Protein AF-A0A9Q1ANE3-F1 (afdb_monomer_lite)

Foldseek 3Di:
DDDDDDPPPPPDPPDPDPDPDDDDDDDDDDDDDPDPDDPDDDPQPADPVRHHDPPVVDDPCVVVDDDDPLVVLVVVLVVCCVVDDLQCVLVSLVVNLVSCVVVPDLVSNLVSLVRSLVSHPDPVSVVVSVVVNVVSVVVVVVVVVVPPDD

Structure (mmCIF, N/CA/C/O backbone):
data_AF-A0A9Q1ANE3-F1
#
_entry.id   AF-A0A9Q1ANE3-F1
#
loop_
_atom_site.group_PDB
_atom_site.id
_atom_site.type_symbol
_atom_site.label_atom_id
_atom_site.label_alt_id
_atom_site.label_comp_id
_atom_site.label_asym_id
_atom_site.label_entity_id
_atom_site.label_seq_id
_atom_site.pdbx_PDB_ins_code
_atom_site.Cartn_x
_atom_site.Cartn_y
_atom_site.Cartn_z
_atom_site.occupancy
_atom_site.B_iso_or_equiv
_atom_site.auth_seq_id
_atom_site.auth_comp_id
_atom_site.auth_asym_id
_atom_site.auth_atom_id
_atom_site.pdbx_PDB_model_num
ATOM 1 N N . MET A 1 1 ? -1.185 42.366 1.442 1.00 41.12 1 MET A N 1
ATOM 2 C CA . MET A 1 1 ? -1.572 40.999 1.025 1.00 41.12 1 MET A CA 1
ATOM 3 C C . MET A 1 1 ? -2.811 40.630 1.819 1.00 41.12 1 MET A C 1
ATOM 5 O O . MET A 1 1 ? -2.736 40.520 3.034 1.00 41.12 1 MET A O 1
ATOM 9 N N . HIS A 1 2 ? -3.964 40.643 1.154 1.00 51.09 2 HIS A N 1
ATOM 10 C CA . HIS A 1 2 ? -5.277 40.564 1.791 1.00 51.09 2 HIS A CA 1
ATOM 11 C C . HIS A 1 2 ? -5.543 39.165 2.356 1.00 51.09 2 HIS A C 1
ATOM 13 O O . HIS A 1 2 ? -5.302 38.165 1.686 1.00 51.09 2 HIS A O 1
ATOM 19 N N . GLY A 1 3 ? -6.029 39.118 3.598 1.00 46.00 3 GLY A N 1
ATOM 20 C CA . GLY A 1 3 ? -6.459 37.894 4.261 1.00 46.00 3 GLY A CA 1
ATOM 21 C C . GLY A 1 3 ? -7.735 37.339 3.634 1.00 46.00 3 GLY A C 1
ATOM 22 O O . GLY A 1 3 ? -8.697 38.072 3.402 1.00 46.00 3 GLY A O 1
ATOM 23 N N . PHE A 1 4 ? -7.746 36.035 3.384 1.00 53.88 4 PHE A N 1
ATOM 24 C CA . PHE A 1 4 ? -8.929 35.315 2.933 1.00 53.88 4 PHE A CA 1
ATOM 25 C C . PHE A 1 4 ? -9.800 34.986 4.151 1.00 53.88 4 PHE A C 1
ATOM 27 O O . PHE A 1 4 ? -9.442 34.147 4.975 1.00 53.88 4 PHE A O 1
ATOM 34 N N . LYS A 1 5 ? -10.933 35.682 4.298 1.00 51.91 5 LYS A N 1
ATOM 35 C CA . LYS A 1 5 ? -11.967 35.343 5.283 1.00 51.91 5 LYS A CA 1
ATOM 36 C C . LYS A 1 5 ? -12.884 34.281 4.680 1.00 51.91 5 LYS A C 1
ATOM 38 O O . LYS A 1 5 ? -13.683 34.587 3.801 1.00 51.91 5 LYS A O 1
ATOM 43 N N . LEU A 1 6 ? -12.766 33.050 5.164 1.00 51.56 6 LEU A N 1
ATOM 44 C CA . LEU A 1 6 ? -13.704 31.965 4.888 1.00 51.56 6 LEU A CA 1
ATOM 45 C C . LEU A 1 6 ? -14.896 32.124 5.843 1.00 51.56 6 LEU A C 1
ATOM 47 O O . LEU A 1 6 ? -14.829 31.737 7.006 1.00 51.56 6 LEU A O 1
ATOM 51 N N . PHE A 1 7 ? -15.967 32.762 5.375 1.00 49.59 7 PHE A N 1
ATOM 52 C CA . PHE A 1 7 ? -17.277 32.661 6.015 1.00 49.59 7 PHE A CA 1
ATOM 53 C C . PHE A 1 7 ? -18.077 31.610 5.261 1.00 49.59 7 PHE A C 1
ATOM 55 O O . PHE A 1 7 ? -18.819 31.940 4.343 1.00 49.59 7 PHE A O 1
ATOM 62 N N . ASP A 1 8 ? -17.928 30.352 5.666 1.00 44.75 8 ASP A N 1
ATOM 63 C CA . ASP A 1 8 ? -18.870 29.311 5.279 1.00 44.75 8 ASP A CA 1
ATOM 64 C C . ASP A 1 8 ? -19.797 29.056 6.465 1.00 44.75 8 ASP A C 1
ATOM 66 O O . ASP A 1 8 ? -19.525 28.274 7.378 1.00 44.75 8 ASP A O 1
ATOM 70 N N . ARG A 1 9 ? -20.893 29.817 6.508 1.00 48.22 9 ARG A N 1
ATOM 71 C CA . ARG A 1 9 ? -22.004 29.549 7.420 1.00 48.22 9 ARG A CA 1
ATOM 72 C C . ARG A 1 9 ? -22.756 28.353 6.848 1.00 48.22 9 ARG A C 1
ATOM 74 O O . ARG A 1 9 ? -23.790 28.528 6.209 1.00 48.22 9 ARG A O 1
ATOM 81 N N . PHE A 1 10 ? -22.233 27.152 7.086 1.00 47.19 10 PHE A N 1
ATOM 82 C CA . PHE A 1 10 ? -22.957 25.909 6.849 1.00 47.19 10 PHE A CA 1
ATOM 83 C C . PHE A 1 10 ? -24.266 25.966 7.644 1.00 47.19 10 PHE A C 1
ATOM 85 O O . PHE A 1 10 ? -24.293 25.788 8.864 1.00 47.19 10 PHE A O 1
ATOM 92 N N . LYS A 1 11 ? -25.376 26.258 6.963 1.00 55.09 11 LYS A N 1
ATOM 93 C CA . LYS A 1 11 ? -26.700 25.969 7.502 1.00 55.09 11 LYS A CA 1
ATOM 94 C C . LYS A 1 11 ? -26.870 24.461 7.417 1.00 55.09 11 LYS A C 1
ATOM 96 O O . LYS A 1 11 ? -27.345 23.949 6.411 1.00 55.09 11 LYS A O 1
ATOM 101 N N . SER A 1 12 ? -26.440 23.766 8.466 1.00 51.00 12 SER A N 1
ATOM 102 C CA . SER A 1 12 ? -26.877 22.396 8.704 1.00 51.00 12 SER A CA 1
ATOM 103 C C . SER A 1 12 ? -28.403 22.399 8.646 1.00 51.00 12 SER A C 1
ATOM 105 O O . SER A 1 12 ? -29.055 23.141 9.387 1.00 51.00 12 SER A O 1
ATOM 107 N N . THR A 1 13 ? -28.973 21.657 7.700 1.00 56.00 13 THR A N 1
ATOM 108 C CA . THR A 1 13 ? -30.402 21.378 7.689 1.00 56.00 13 THR A CA 1
ATOM 109 C C . THR A 1 13 ? -30.667 20.582 8.956 1.00 56.00 13 THR A C 1
ATOM 111 O O . THR A 1 13 ? -30.334 19.404 9.039 1.00 56.00 13 THR A O 1
ATOM 114 N N . GLN A 1 14 ? -31.182 21.261 9.979 1.00 56.72 14 GLN A N 1
ATOM 115 C CA . GLN A 1 14 ? -31.588 20.636 11.226 1.00 56.72 14 GLN A CA 1
ATOM 116 C C . GLN A 1 14 ? -32.769 19.718 10.900 1.00 56.72 14 GLN A C 1
ATOM 118 O O . GLN A 1 14 ? -33.922 20.141 10.851 1.00 56.72 14 GLN A O 1
ATOM 123 N N . VAL A 1 15 ? -32.465 18.464 10.583 1.00 51.78 15 VAL A N 1
ATOM 124 C CA . VAL A 1 15 ? -33.462 17.408 10.486 1.00 51.78 15 VAL A CA 1
ATOM 125 C C . VAL A 1 15 ? -33.801 17.011 11.916 1.00 51.78 15 VAL A C 1
ATOM 127 O O . VAL A 1 15 ? -32.960 16.504 12.655 1.00 51.78 15 VAL A O 1
ATOM 130 N N . HIS A 1 16 ? -35.021 17.322 12.349 1.00 51.38 16 HIS A N 1
ATOM 131 C CA . HIS A 1 16 ? -35.532 16.791 13.605 1.00 51.38 16 HIS A CA 1
ATOM 132 C C . HIS A 1 16 ? -35.604 15.268 13.467 1.00 51.38 16 HIS A C 1
ATOM 134 O O . HIS A 1 16 ? -36.379 14.754 12.661 1.00 51.38 16 HIS A O 1
ATOM 140 N N . ALA A 1 17 ? -34.791 14.548 14.241 1.00 56.16 17 ALA A N 1
ATOM 141 C CA . ALA A 1 17 ? -34.996 13.124 14.437 1.00 56.16 17 ALA A CA 1
ATOM 142 C C . ALA A 1 17 ? -36.368 12.947 15.104 1.00 56.16 17 ALA A C 1
ATOM 144 O O . ALA A 1 17 ? -36.618 13.498 16.179 1.00 56.16 17 ALA A O 1
ATOM 145 N N . LEU A 1 18 ? -37.279 12.237 14.440 1.00 46.47 18 LEU A N 1
ATOM 146 C CA . LEU A 1 18 ? -38.550 11.842 15.034 1.00 46.47 18 LEU A CA 1
ATOM 147 C C . LEU A 1 18 ? -38.251 10.746 16.059 1.00 46.47 18 LEU A C 1
ATOM 149 O O . LEU A 1 18 ? -38.187 9.568 15.720 1.00 46.47 18 LEU A O 1
ATOM 153 N N . SER A 1 19 ? -38.021 11.141 17.308 1.00 49.09 19 SER A N 1
ATOM 154 C CA . SER A 1 19 ? -37.994 10.199 18.422 1.00 49.09 19 SER A CA 1
ATOM 155 C C . SER A 1 19 ? -39.383 9.561 18.557 1.00 49.09 19 SER A C 1
ATOM 157 O O . SER A 1 19 ? -40.372 10.302 18.582 1.00 49.09 19 SER A O 1
ATOM 159 N N . PRO A 1 20 ? -39.508 8.225 18.655 1.00 43.47 20 PRO A N 1
ATOM 160 C CA . PRO A 1 20 ? -40.777 7.600 18.994 1.00 43.47 20 PRO A CA 1
ATOM 161 C C . PRO A 1 20 ? -41.129 8.022 20.420 1.00 43.47 20 PRO A C 1
ATOM 163 O O . PRO A 1 20 ? -40.437 7.674 21.373 1.00 43.47 20 PRO A O 1
ATOM 166 N N . GLN A 1 21 ? -42.158 8.853 20.557 1.00 44.56 21 GLN A N 1
ATOM 167 C CA . GLN A 1 21 ? -42.684 9.235 21.854 1.00 44.56 21 GLN A CA 1
ATOM 168 C C . GLN A 1 21 ? -43.664 8.145 22.291 1.00 44.56 21 GLN A C 1
ATOM 170 O O . GLN A 1 21 ? -44.777 8.057 21.772 1.00 44.56 21 GLN A O 1
ATOM 175 N N . ASP A 1 22 ? -43.245 7.313 23.239 1.00 51.38 22 ASP A N 1
ATOM 176 C CA . ASP A 1 22 ? -44.166 6.495 24.017 1.00 51.38 22 ASP A CA 1
ATOM 177 C C . ASP A 1 22 ? -45.086 7.442 24.793 1.00 51.38 22 ASP A C 1
ATOM 179 O O . ASP A 1 22 ? -44.602 8.225 25.610 1.00 51.38 22 ASP A O 1
ATOM 183 N N . ASN A 1 23 ? -46.397 7.425 24.518 1.00 39.56 23 ASN A N 1
ATOM 184 C CA . ASN A 1 23 ? -47.415 7.460 25.571 1.00 39.56 23 ASN A CA 1
ATOM 185 C C . ASN A 1 23 ? -48.856 7.333 25.064 1.00 39.56 23 ASN A C 1
ATOM 187 O O . ASN A 1 23 ? -49.260 7.808 24.006 1.00 39.56 23 ASN A O 1
ATOM 191 N N . ASN A 1 24 ? -49.618 6.650 25.908 1.00 46.06 24 ASN A N 1
ATOM 192 C CA . ASN A 1 24 ? -50.995 6.225 25.762 1.00 46.06 24 ASN A CA 1
ATOM 193 C C . ASN A 1 24 ? -52.018 7.382 25.870 1.00 46.06 24 ASN A C 1
ATOM 195 O O . ASN A 1 24 ? -51.789 8.376 26.556 1.00 46.06 24 ASN A O 1
ATOM 199 N N . SER A 1 25 ? -53.210 7.116 25.320 1.00 43.56 25 SER A N 1
ATOM 200 C CA . SER A 1 25 ? -54.524 7.758 25.518 1.00 43.56 25 SER A CA 1
ATOM 201 C C . SER A 1 25 ? -54.893 9.030 24.724 1.00 43.56 25 SER A C 1
ATOM 203 O O . SER A 1 25 ? -54.265 10.074 24.827 1.00 43.56 25 SER A O 1
ATOM 205 N N . GLY A 1 26 ? -56.038 8.948 24.021 1.00 38.44 26 GLY A N 1
ATOM 206 C CA . GLY A 1 26 ? -56.990 10.067 23.948 1.00 38.44 26 GLY A CA 1
ATOM 207 C C . GLY A 1 26 ? -57.290 10.719 22.588 1.00 38.44 26 GLY A C 1
ATOM 208 O O . GLY A 1 26 ? -56.793 11.790 22.286 1.00 38.44 26 GLY A O 1
ATOM 209 N N . SER A 1 27 ? -58.285 10.167 21.881 1.00 42.97 27 SER A N 1
ATOM 210 C CA . SER A 1 27 ? -59.315 10.867 21.074 1.00 42.97 27 SER A CA 1
ATOM 211 C C . SER A 1 27 ? -58.976 11.710 19.817 1.00 42.97 27 SER A C 1
ATOM 213 O O . SER A 1 27 ? -58.508 12.836 19.881 1.00 42.97 27 SER A O 1
ATOM 215 N N . ARG A 1 28 ? -59.537 11.208 18.698 1.00 44.78 28 ARG A N 1
ATOM 216 C CA . ARG A 1 28 ? -60.241 11.907 17.593 1.00 44.78 28 ARG A CA 1
ATOM 217 C C . ARG A 1 28 ? -59.459 12.903 16.717 1.00 44.78 28 ARG A C 1
ATOM 219 O O . ARG A 1 28 ? -59.501 14.107 16.920 1.00 44.78 28 ARG A O 1
ATOM 226 N N . GLY A 1 29 ? -59.007 12.394 15.569 1.00 36.66 29 GLY A N 1
ATOM 227 C CA . GLY A 1 29 ? -58.837 13.151 14.326 1.00 36.66 29 GLY A CA 1
ATOM 228 C C . GLY A 1 29 ? -59.097 12.232 13.130 1.00 36.66 29 GLY A C 1
ATOM 229 O O . GLY A 1 29 ? -58.378 11.259 12.932 1.00 36.66 29 GLY A O 1
ATOM 230 N N . LYS A 1 30 ? -60.175 12.476 12.377 1.00 48.50 30 LYS A N 1
ATOM 231 C CA . LYS A 1 30 ? -60.508 11.734 11.150 1.00 48.50 30 LYS A CA 1
ATOM 232 C C . LYS A 1 30 ? -59.492 12.100 10.063 1.00 48.50 30 LYS A C 1
ATOM 234 O O . LYS A 1 30 ? -59.449 13.259 9.666 1.00 48.50 30 LYS A O 1
ATOM 239 N N . LEU A 1 31 ? -58.760 11.121 9.534 1.00 43.59 31 LEU A N 1
ATOM 240 C CA . LEU A 1 31 ? -58.108 11.246 8.232 1.00 43.59 31 LEU A CA 1
ATOM 241 C C . LEU A 1 31 ? -58.304 9.961 7.424 1.00 43.59 31 LEU A C 1
ATOM 243 O O . LEU A 1 31 ? -58.231 8.844 7.938 1.00 43.59 31 LEU A O 1
ATOM 247 N N . SER A 1 32 ? -58.671 10.170 6.170 1.00 44.62 32 SER A N 1
ATOM 248 C CA . SER A 1 32 ? -59.254 9.222 5.232 1.00 44.62 32 SER A CA 1
ATOM 249 C C . SER A 1 32 ? -58.388 7.980 5.010 1.00 44.62 32 SER A C 1
ATOM 251 O O . SER A 1 32 ? -57.239 8.062 4.588 1.00 44.62 32 SER A O 1
ATOM 253 N N . LYS A 1 33 ? -58.979 6.809 5.264 1.00 38.09 33 LYS A N 1
ATOM 254 C CA . LYS A 1 33 ? -58.397 5.488 5.013 1.00 38.09 33 LYS A CA 1
ATOM 255 C C . LYS A 1 33 ? -58.447 5.196 3.508 1.00 38.09 33 LYS A C 1
ATOM 257 O O . LYS A 1 33 ? -59.480 4.742 3.019 1.00 38.09 33 LYS A O 1
ATOM 262 N N . SER A 1 34 ? -57.358 5.412 2.770 1.00 42.94 34 SER A N 1
ATOM 263 C CA . SER A 1 34 ? -57.195 4.739 1.477 1.00 42.94 34 SER A CA 1
ATOM 264 C C . SER A 1 34 ? -56.888 3.265 1.755 1.00 42.94 34 SER A C 1
ATOM 266 O O . SER A 1 34 ? -55.855 2.893 2.311 1.00 42.94 34 SER A O 1
ATOM 268 N N . LYS A 1 35 ? -57.865 2.405 1.464 1.00 41.53 35 LYS A N 1
ATOM 269 C CA . LYS A 1 35 ? -57.688 0.955 1.486 1.00 41.53 35 LYS A CA 1
ATOM 270 C C . LYS A 1 35 ? -56.945 0.561 0.214 1.00 41.53 35 LYS A C 1
ATOM 272 O O . LYS A 1 35 ? -57.565 0.427 -0.833 1.00 41.53 35 LYS A O 1
ATOM 277 N N . PHE A 1 36 ? -55.641 0.350 0.316 1.00 38.16 36 PHE A N 1
ATOM 278 C CA . PHE A 1 36 ? -54.934 -0.483 -0.647 1.00 38.16 36 PHE A CA 1
ATOM 279 C C . PHE A 1 36 ? -55.013 -1.922 -0.148 1.00 38.16 36 PHE A C 1
ATOM 281 O O . PHE A 1 36 ? -54.306 -2.327 0.772 1.00 38.16 36 PHE A O 1
ATOM 288 N N . THR A 1 37 ? -55.952 -2.682 -0.704 1.00 45.28 37 THR A N 1
ATOM 289 C CA . THR A 1 37 ? -55.950 -4.138 -0.599 1.00 45.28 37 THR A CA 1
ATOM 290 C C . THR A 1 37 ? -54.886 -4.654 -1.556 1.00 45.28 37 THR A C 1
ATOM 292 O O . THR A 1 37 ? -55.136 -4.732 -2.756 1.00 45.28 37 THR A O 1
ATOM 295 N N . ASN A 1 38 ? -53.704 -4.989 -1.043 1.00 43.12 38 ASN A N 1
ATOM 296 C CA . ASN A 1 38 ? -52.805 -5.888 -1.752 1.00 43.12 38 ASN A CA 1
ATOM 297 C C . ASN A 1 38 ? -52.750 -7.202 -0.976 1.00 43.12 38 ASN A C 1
ATOM 299 O O . ASN A 1 38 ? -52.077 -7.319 0.046 1.00 43.12 38 ASN A O 1
ATOM 303 N N . SER A 1 39 ? -53.533 -8.169 -1.444 1.00 50.47 39 SER A N 1
ATOM 304 C CA . SER A 1 39 ? -53.437 -9.564 -1.040 1.00 50.47 39 SER A CA 1
ATOM 305 C C . SER A 1 39 ? -52.149 -10.121 -1.639 1.00 50.47 39 SER A C 1
ATOM 307 O O . SER A 1 39 ? -52.119 -10.524 -2.796 1.00 50.47 39 SER A O 1
ATOM 309 N N . GLY A 1 40 ? -51.067 -10.082 -0.868 1.00 39.22 40 GLY A N 1
ATOM 310 C CA . GLY A 1 40 ? -49.763 -10.591 -1.270 1.00 39.22 40 GLY A CA 1
ATOM 311 C C . GLY A 1 40 ? -48.975 -10.987 -0.035 1.00 39.22 40 GLY A C 1
ATOM 312 O O . GLY A 1 40 ? -48.532 -10.134 0.724 1.00 39.22 40 GLY A O 1
ATOM 313 N N . SER A 1 41 ? -48.874 -12.296 0.174 1.00 49.41 41 SE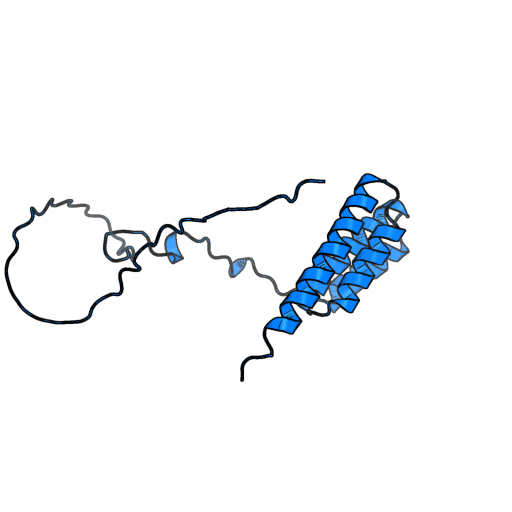R A N 1
ATOM 314 C CA . SER A 1 41 ? -48.084 -12.954 1.209 1.00 49.41 41 SER A CA 1
ATOM 315 C C . SER A 1 41 ? -46.665 -12.385 1.295 1.00 49.41 41 SER A C 1
ATOM 317 O O . SER A 1 41 ? -45.950 -12.342 0.298 1.00 49.41 41 SER A O 1
ATOM 319 N N . GLY A 1 42 ? -46.267 -11.991 2.502 1.00 43.97 42 GLY A N 1
ATOM 320 C CA . GLY A 1 42 ? -44.952 -11.447 2.816 1.00 43.97 42 GLY A CA 1
ATOM 321 C C . GLY A 1 42 ? -45.115 -10.263 3.752 1.00 43.97 42 GLY A C 1
ATOM 322 O O . GLY A 1 42 ? -45.257 -9.133 3.297 1.00 43.97 42 GLY A O 1
ATOM 323 N N . ALA A 1 43 ? -45.139 -10.520 5.061 1.00 51.81 43 ALA A N 1
ATOM 324 C CA . ALA A 1 43 ? -45.031 -9.467 6.062 1.00 51.81 43 ALA A CA 1
ATOM 325 C C . ALA A 1 43 ? -43.643 -8.825 5.919 1.00 51.81 43 ALA A C 1
ATOM 327 O O . ALA A 1 43 ? -42.687 -9.227 6.574 1.00 51.81 43 ALA A O 1
ATOM 328 N N . GLN A 1 44 ? -43.512 -7.888 4.982 1.00 57.12 44 GLN A N 1
ATOM 329 C CA . GLN A 1 44 ? -42.313 -7.088 4.831 1.00 57.12 44 GLN A CA 1
ATOM 330 C C . GLN A 1 44 ? -42.220 -6.244 6.095 1.00 57.12 44 GLN A C 1
ATOM 332 O O . GLN A 1 44 ? -43.136 -5.475 6.396 1.00 57.12 44 GLN A O 1
ATOM 337 N N . ALA A 1 45 ? -41.156 -6.447 6.870 1.00 65.25 45 ALA A N 1
ATOM 338 C CA . ALA A 1 45 ? -40.811 -5.563 7.966 1.00 65.25 45 ALA A CA 1
ATOM 339 C C . ALA A 1 45 ? -40.598 -4.178 7.346 1.00 65.25 45 ALA A C 1
ATOM 341 O O . ALA A 1 45 ? -39.587 -3.921 6.692 1.00 65.25 45 ALA A O 1
ATOM 342 N N . LEU A 1 46 ? -41.614 -3.331 7.443 1.00 73.12 46 LEU A N 1
ATOM 343 C CA . LEU A 1 46 ? -41.567 -1.935 7.047 1.00 73.12 46 LEU A CA 1
ATOM 344 C C . LEU A 1 46 ? -41.522 -1.116 8.333 1.00 73.12 46 LEU A C 1
ATOM 346 O O . LEU A 1 46 ? -42.228 -1.420 9.298 1.00 73.12 46 LEU A O 1
ATOM 350 N N . LEU A 1 47 ? -40.706 -0.069 8.337 1.00 73.31 47 LEU A N 1
ATOM 351 C CA . LEU A 1 47 ? -40.698 0.921 9.404 1.00 73.31 47 LEU A CA 1
ATOM 352 C C . LEU A 1 47 ? -42.062 1.635 9.476 1.00 73.31 47 LEU A C 1
ATOM 354 O O . LEU A 1 47 ? -42.831 1.621 8.500 1.00 73.31 47 LEU A O 1
ATOM 358 N N . PRO A 1 48 ? -42.375 2.311 10.600 1.00 74.25 48 PRO A N 1
ATOM 359 C CA . PRO A 1 48 ? -43.484 3.257 10.638 1.00 74.25 48 PRO A CA 1
ATOM 360 C C . PRO A 1 48 ? -43.404 4.179 9.414 1.00 74.25 48 PRO A C 1
ATOM 362 O O . PRO A 1 48 ? -42.319 4.617 9.042 1.00 74.25 48 PRO A O 1
ATOM 365 N N . TYR A 1 49 ? -44.544 4.430 8.768 1.00 77.06 49 TYR A N 1
ATOM 366 C CA . TYR A 1 49 ? -44.665 5.160 7.492 1.00 77.06 49 TYR A CA 1
ATOM 367 C C . TYR A 1 49 ? -44.320 4.380 6.209 1.00 77.06 49 TYR A C 1
ATOM 369 O O . TYR A 1 49 ? -44.326 4.967 5.130 1.00 77.06 49 TYR A O 1
ATOM 377 N N . GLY A 1 50 ? -44.124 3.059 6.282 1.00 81.56 50 GLY A N 1
ATOM 378 C CA . GLY A 1 50 ? -44.045 2.200 5.092 1.00 81.56 50 GLY A CA 1
ATOM 379 C C . GLY A 1 50 ? -42.699 2.238 4.368 1.00 81.56 50 GLY A C 1
ATOM 380 O O . GLY A 1 50 ? -42.612 1.803 3.222 1.00 81.56 50 GLY A O 1
ATOM 381 N N . LEU A 1 51 ? -41.656 2.754 5.023 1.00 81.00 51 LEU A N 1
ATOM 382 C CA . LEU A 1 51 ? -40.295 2.702 4.501 1.00 81.00 51 LEU A CA 1
ATOM 383 C C . LEU A 1 51 ? -39.724 1.284 4.656 1.00 81.00 51 LEU A C 1
ATOM 385 O O . LEU A 1 51 ? -39.951 0.654 5.694 1.00 81.00 51 LEU A O 1
ATOM 389 N N . PRO A 1 52 ? -38.984 0.771 3.659 1.00 77.00 52 PRO A N 1
ATOM 390 C CA . PRO A 1 52 ? -38.286 -0.499 3.794 1.00 77.00 52 PRO A CA 1
ATOM 391 C C . PRO A 1 52 ? -37.272 -0.420 4.937 1.00 77.00 52 PRO A C 1
ATOM 393 O O . PRO A 1 52 ? -36.582 0.587 5.104 1.00 77.00 52 PRO A O 1
ATOM 396 N N . THR A 1 53 ? -37.206 -1.479 5.742 1.00 76.69 53 THR A N 1
ATOM 397 C CA . THR A 1 53 ? -36.188 -1.593 6.794 1.00 76.69 53 THR A CA 1
ATOM 398 C C . THR A 1 53 ? -34.803 -1.681 6.149 1.00 76.69 53 THR A C 1
ATOM 400 O O . THR A 1 53 ? -34.675 -2.176 5.029 1.00 76.69 53 THR A O 1
ATOM 403 N N . THR A 1 54 ? -33.765 -1.198 6.833 1.00 70.06 54 THR A N 1
ATOM 404 C CA . THR A 1 54 ? -32.371 -1.191 6.345 1.00 70.06 54 THR A CA 1
ATOM 405 C C . THR A 1 54 ? -31.902 -2.568 5.869 1.00 70.06 54 THR A C 1
ATOM 407 O O . THR A 1 54 ? -31.269 -2.656 4.826 1.00 70.06 54 THR A O 1
ATOM 410 N N . GLU A 1 55 ? -32.339 -3.633 6.543 1.00 67.50 55 GLU A N 1
ATOM 411 C CA . GLU A 1 55 ? -32.121 -5.049 6.187 1.00 67.50 55 GLU A CA 1
ATOM 412 C C . GLU A 1 55 ? -32.613 -5.437 4.775 1.00 67.50 55 GLU A C 1
ATOM 414 O O . GLU A 1 55 ? -32.180 -6.436 4.210 1.00 67.50 55 GLU A O 1
ATOM 419 N N . LEU A 1 56 ? -33.558 -4.680 4.205 1.00 71.69 56 LEU A N 1
ATOM 420 C CA . LEU A 1 56 ? -34.110 -4.910 2.866 1.00 71.69 56 LEU A CA 1
ATOM 421 C C . LEU A 1 56 ? -33.414 -4.056 1.790 1.00 71.69 56 LEU A C 1
ATOM 423 O O . LEU A 1 56 ? -33.538 -4.338 0.599 1.00 71.69 56 LEU A O 1
ATOM 427 N N . LEU A 1 57 ? -32.735 -2.982 2.203 1.00 77.75 57 LEU A N 1
ATOM 428 C CA . LEU A 1 57 ? -32.039 -2.046 1.318 1.00 77.75 57 LEU A CA 1
ATOM 429 C C . LEU A 1 57 ? -30.553 -2.375 1.185 1.00 77.75 57 LEU A C 1
ATOM 431 O O . LEU A 1 57 ? -29.979 -2.176 0.114 1.00 77.75 57 LEU A O 1
ATOM 435 N N . GLU A 1 58 ? -29.930 -2.841 2.265 1.00 74.62 58 GLU A N 1
ATOM 436 C CA . GLU A 1 58 ? -28.517 -3.177 2.283 1.00 74.62 58 GLU A CA 1
ATOM 437 C C . GLU A 1 58 ? -28.333 -4.651 1.898 1.00 74.62 58 GLU A C 1
ATOM 439 O O . GLU A 1 58 ? -28.905 -5.536 2.537 1.00 74.62 58 GLU A O 1
ATOM 444 N N . PRO A 1 59 ? -27.574 -4.956 0.832 1.00 77.12 59 PRO A N 1
ATOM 445 C CA . PRO A 1 59 ? -27.243 -6.337 0.522 1.00 77.12 59 PRO A CA 1
ATOM 446 C C . PRO A 1 59 ? -26.461 -6.946 1.697 1.00 77.12 59 PRO A C 1
ATOM 448 O O . PRO A 1 59 ? -25.604 -6.264 2.256 1.00 77.12 59 PRO A O 1
ATOM 451 N N . PRO A 1 60 ? -26.696 -8.220 2.063 1.00 77.38 60 PRO A N 1
ATOM 452 C CA . PRO A 1 60 ? -26.010 -8.850 3.187 1.00 77.38 60 PRO A CA 1
ATOM 453 C C . PRO A 1 60 ? -24.503 -8.927 2.909 1.00 77.38 60 PRO A C 1
ATOM 455 O O . PRO A 1 60 ?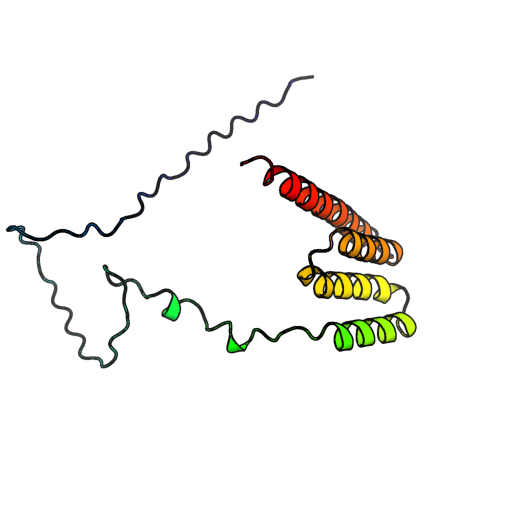 -24.035 -9.793 2.166 1.00 77.38 60 PRO A O 1
ATOM 458 N N . ILE A 1 61 ? -23.739 -7.999 3.489 1.00 75.38 61 ILE A N 1
ATOM 459 C CA . ILE A 1 61 ? -22.290 -7.877 3.282 1.00 75.38 61 ILE A CA 1
ATOM 460 C C . ILE A 1 61 ? -21.510 -8.976 4.006 1.00 75.38 61 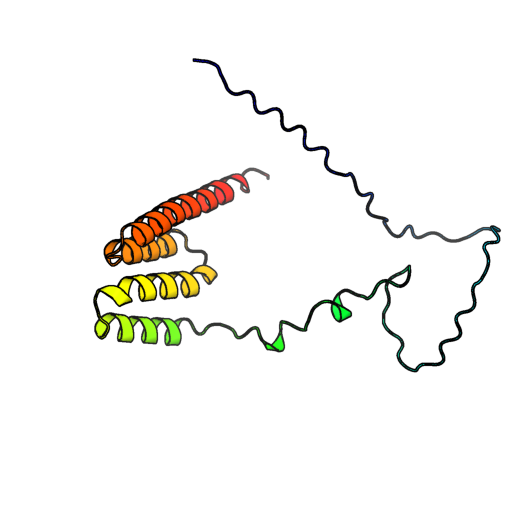ILE A C 1
ATOM 462 O O . ILE A 1 61 ? -20.471 -9.405 3.509 1.00 75.38 61 ILE A O 1
ATOM 466 N N . ASP A 1 62 ? -22.042 -9.507 5.109 1.00 72.31 62 ASP A N 1
ATOM 467 C CA . ASP A 1 62 ? -21.365 -10.479 5.980 1.00 72.31 62 ASP A CA 1
ATOM 468 C C . ASP A 1 62 ? -20.928 -11.753 5.251 1.00 72.31 62 ASP A C 1
ATOM 470 O O . ASP A 1 62 ? -19.858 -12.293 5.520 1.00 72.31 62 ASP A O 1
ATOM 474 N N . SER A 1 63 ? -21.709 -12.204 4.263 1.00 72.00 63 SER A N 1
ATOM 475 C CA . SER A 1 63 ? -21.369 -13.385 3.450 1.00 72.00 63 SER A CA 1
ATOM 476 C C . SER A 1 63 ? -20.118 -13.180 2.583 1.00 72.00 63 SER A C 1
ATOM 478 O O . SER A 1 63 ? -19.515 -14.147 2.114 1.00 72.00 63 SER A O 1
ATOM 480 N N . TYR A 1 64 ? -19.728 -11.924 2.362 1.00 73.25 64 TYR A N 1
ATOM 481 C CA . TYR A 1 64 ? -18.599 -11.518 1.529 1.00 73.25 64 TYR A CA 1
ATOM 482 C C . TYR A 1 64 ? -17.414 -10.992 2.347 1.00 73.25 64 TYR A C 1
ATOM 484 O O . TYR A 1 64 ? -16.318 -10.843 1.803 1.00 73.25 64 TYR A O 1
ATOM 492 N N . LEU A 1 65 ? -17.595 -10.748 3.648 1.00 77.88 65 LEU A N 1
ATOM 493 C CA . LEU A 1 65 ? -16.526 -10.332 4.549 1.00 77.88 65 LEU A CA 1
ATOM 494 C C . LEU A 1 65 ? -15.699 -11.553 4.965 1.00 77.88 65 LEU A C 1
ATOM 496 O O . LEU A 1 65 ? -15.999 -12.242 5.937 1.00 77.88 65 LEU A O 1
ATOM 500 N N . LYS A 1 66 ? -14.630 -11.832 4.217 1.00 79.94 66 LYS A N 1
ATOM 501 C CA . LYS A 1 66 ? -13.637 -12.838 4.608 1.00 79.94 66 LYS A CA 1
ATOM 502 C C . LYS A 1 66 ? -12.552 -12.189 5.472 1.00 79.94 66 LYS A C 1
ATOM 504 O O . LYS A 1 66 ? -11.954 -11.208 5.024 1.00 79.94 66 LYS A O 1
ATOM 509 N N . PRO A 1 67 ? -12.266 -12.724 6.675 1.00 84.00 67 PRO A N 1
ATOM 510 C CA . PRO A 1 67 ? -11.100 -12.317 7.448 1.00 84.00 67 PRO A CA 1
ATOM 511 C C . PRO A 1 67 ? -9.830 -12.466 6.612 1.00 84.00 67 PRO A C 1
ATOM 513 O O . PRO A 1 67 ? -9.670 -13.450 5.889 1.00 84.00 67 PRO A O 1
ATOM 516 N N . ILE A 1 68 ? -8.935 -11.488 6.711 1.00 88.19 68 ILE A N 1
ATOM 517 C CA . ILE A 1 68 ? -7.662 -11.533 6.000 1.00 88.19 68 ILE A CA 1
ATOM 518 C C . ILE A 1 68 ? -6.667 -12.409 6.768 1.00 88.19 68 ILE A C 1
ATOM 520 O O . ILE A 1 68 ? -6.427 -12.189 7.957 1.00 88.19 68 ILE A O 1
ATOM 524 N N . ASP A 1 69 ? -6.075 -13.398 6.097 1.00 93.50 69 ASP A N 1
ATOM 525 C CA . ASP A 1 69 ? -4.927 -14.119 6.645 1.00 93.50 69 ASP A CA 1
ATOM 526 C C . ASP A 1 69 ? -3.670 -13.274 6.420 1.00 93.50 69 ASP A C 1
ATOM 528 O O . ASP A 1 69 ? -3.105 -13.230 5.323 1.00 93.50 69 ASP A O 1
ATOM 532 N N . TYR A 1 70 ? -3.246 -12.561 7.462 1.00 94.12 70 TYR A N 1
ATOM 533 C CA . TYR A 1 70 ? -2.067 -11.704 7.398 1.00 94.12 70 TYR A CA 1
ATOM 534 C C . TYR A 1 70 ? -0.789 -12.484 7.085 1.00 94.12 70 TYR A C 1
ATOM 536 O O . TYR A 1 70 ? 0.063 -11.972 6.362 1.00 94.12 70 TYR A O 1
ATOM 544 N N . VAL A 1 71 ? -0.627 -13.696 7.622 1.00 95.75 71 VAL A N 1
ATOM 545 C CA . VAL A 1 71 ? 0.618 -14.461 7.480 1.00 95.75 71 VAL A CA 1
ATOM 546 C C . VAL A 1 71 ? 0.751 -14.956 6.050 1.00 95.75 71 VAL A C 1
ATOM 548 O O . VAL A 1 71 ? 1.778 -14.709 5.414 1.00 95.75 71 VAL A O 1
ATOM 551 N N . GLU A 1 72 ? -0.294 -15.595 5.526 1.00 96.38 72 GLU A N 1
ATOM 552 C CA . GLU A 1 72 ? -0.303 -16.099 4.153 1.00 96.38 72 GLU A CA 1
ATOM 553 C C . GLU A 1 72 ? -0.176 -14.953 3.144 1.00 96.38 72 GLU A C 1
ATOM 555 O O . GLU A 1 72 ? 0.673 -14.999 2.248 1.00 96.38 72 GLU A O 1
ATOM 560 N N . SER A 1 73 ? -0.944 -13.877 3.330 1.00 95.81 73 SER A N 1
ATOM 561 C CA . SER A 1 73 ? -0.950 -12.763 2.379 1.00 95.81 73 SER A CA 1
ATOM 562 C C . SER A 1 73 ? 0.378 -11.998 2.364 1.00 95.81 73 SER A C 1
ATOM 564 O O . SER A 1 73 ? 0.888 -11.649 1.299 1.00 95.81 73 SER A O 1
ATOM 566 N N . LEU A 1 74 ? 0.995 -11.759 3.530 1.00 95.75 74 LEU A N 1
ATOM 567 C CA . LEU A 1 74 ? 2.308 -11.106 3.593 1.00 95.75 74 LEU A CA 1
ATOM 568 C C . LEU A 1 74 ? 3.419 -12.004 3.035 1.00 95.75 74 LEU A C 1
ATOM 570 O O . LEU A 1 74 ? 4.343 -11.493 2.396 1.00 95.75 74 LEU A O 1
ATOM 574 N N . ALA A 1 75 ? 3.335 -13.323 3.234 1.00 97.44 75 ALA A N 1
ATOM 575 C CA . ALA A 1 75 ? 4.274 -14.271 2.643 1.00 97.44 75 ALA A CA 1
ATOM 576 C C . ALA A 1 75 ? 4.190 -14.271 1.106 1.00 97.44 75 ALA A C 1
ATOM 578 O O . ALA A 1 75 ? 5.232 -14.251 0.439 1.00 97.44 75 ALA A O 1
ATOM 579 N N . ASP A 1 76 ? 2.979 -14.229 0.539 1.00 97.12 76 ASP A N 1
ATOM 580 C CA . ASP A 1 76 ? 2.780 -14.112 -0.910 1.00 97.12 76 ASP A CA 1
ATOM 581 C C . ASP A 1 76 ? 3.371 -12.812 -1.466 1.00 97.12 76 ASP A C 1
ATOM 583 O O . ASP A 1 76 ? 4.180 -12.846 -2.401 1.00 97.12 76 ASP A O 1
ATOM 587 N N . ILE A 1 77 ? 3.054 -11.674 -0.840 1.00 96.62 77 ILE A N 1
ATOM 588 C CA . ILE A 1 77 ? 3.609 -10.373 -1.230 1.00 96.62 77 ILE A CA 1
ATOM 589 C C . ILE A 1 77 ? 5.135 -10.402 -1.184 1.00 96.62 77 ILE A C 1
ATOM 591 O O . ILE A 1 77 ? 5.778 -9.950 -2.130 1.00 96.62 77 ILE A O 1
ATOM 595 N N . HIS A 1 78 ? 5.735 -10.955 -0.128 1.00 95.50 78 HIS A N 1
ATOM 596 C CA . HIS A 1 78 ? 7.189 -11.020 0.001 1.00 95.50 78 HIS A CA 1
ATOM 597 C C . HIS A 1 78 ? 7.827 -11.876 -1.105 1.00 95.50 78 HIS A C 1
ATOM 599 O O . HIS A 1 78 ? 8.835 -11.486 -1.699 1.00 95.50 78 HIS A O 1
ATOM 605 N N . ARG A 1 79 ? 7.230 -13.023 -1.449 1.00 97.50 79 ARG A N 1
ATOM 606 C CA . ARG A 1 79 ? 7.679 -13.859 -2.576 1.00 97.50 79 ARG A CA 1
ATOM 607 C C . ARG A 1 79 ? 7.587 -13.110 -3.910 1.00 97.50 79 ARG A C 1
ATOM 609 O O . ARG A 1 79 ? 8.529 -13.161 -4.705 1.00 97.50 79 ARG A O 1
ATOM 616 N N . ARG A 1 80 ? 6.492 -12.384 -4.147 1.00 97.31 80 ARG A N 1
ATOM 617 C CA . ARG A 1 80 ? 6.295 -11.559 -5.354 1.00 97.31 80 ARG A CA 1
ATOM 618 C C . ARG A 1 80 ? 7.292 -10.402 -5.412 1.00 97.31 80 ARG A C 1
ATOM 620 O O . ARG A 1 80 ? 7.893 -10.172 -6.455 1.00 97.31 80 ARG A O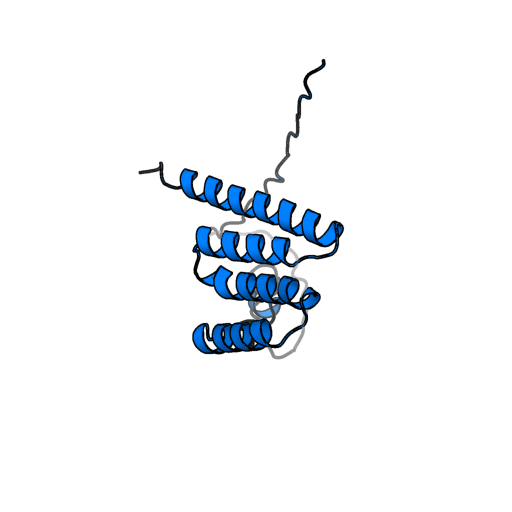 1
ATOM 627 N N . LEU A 1 81 ? 7.572 -9.741 -4.291 1.00 95.31 81 LEU A N 1
ATOM 628 C CA . LEU A 1 81 ? 8.561 -8.657 -4.198 1.00 95.31 81 LEU A CA 1
ATOM 629 C C . LEU A 1 81 ? 9.970 -9.104 -4.608 1.00 95.31 81 LEU A C 1
ATOM 631 O O . LEU A 1 81 ? 10.699 -8.334 -5.236 1.00 95.31 81 LEU A O 1
ATOM 635 N N . ASN A 1 82 ? 10.327 -10.351 -4.297 1.00 94.62 82 ASN A N 1
ATOM 636 C CA . ASN A 1 82 ? 11.622 -10.935 -4.648 1.00 94.62 82 ASN A CA 1
ATOM 637 C C . ASN A 1 82 ? 11.725 -11.391 -6.112 1.00 94.62 82 ASN A C 1
ATOM 639 O O . ASN A 1 82 ? 12.834 -11.565 -6.609 1.00 94.62 82 ASN A O 1
ATOM 643 N N . THR A 1 83 ? 10.600 -11.587 -6.802 1.00 95.81 83 THR A N 1
ATOM 644 C CA . THR A 1 83 ? 10.559 -12.153 -8.164 1.00 95.81 83 THR A CA 1
ATOM 645 C C . THR A 1 83 ? 10.094 -11.162 -9.234 1.00 95.81 83 THR A C 1
ATOM 647 O O . THR A 1 83 ? 10.366 -11.371 -10.414 1.00 95.81 83 THR A O 1
ATOM 650 N N . CYS A 1 84 ? 9.414 -10.081 -8.849 1.00 94.00 84 CYS A N 1
ATOM 651 C CA . CYS A 1 84 ? 8.834 -9.109 -9.774 1.00 94.00 84 CYS A CA 1
ATOM 652 C C . CYS A 1 84 ? 9.843 -8.090 -10.335 1.00 94.00 84 CYS A C 1
ATOM 654 O O . CYS A 1 84 ? 10.958 -7.906 -9.831 1.00 94.00 84 CYS A O 1
ATOM 656 N N . SER A 1 85 ? 9.408 -7.380 -11.381 1.00 93.19 85 SER A N 1
ATOM 657 C CA . SER A 1 85 ? 10.149 -6.263 -11.964 1.00 93.19 85 SER A CA 1
ATOM 658 C C . SER A 1 85 ? 10.176 -5.049 -11.023 1.00 93.19 85 SER A C 1
ATOM 660 O O . SER A 1 85 ? 9.325 -4.893 -10.150 1.00 93.19 85 SER A O 1
ATOM 662 N N . GLN A 1 86 ? 11.146 -4.144 -11.197 1.00 88.62 86 GLN A N 1
ATOM 663 C CA . GLN A 1 86 ? 11.269 -2.954 -10.338 1.00 88.62 86 GLN A CA 1
ATOM 664 C C . GLN A 1 86 ? 10.035 -2.041 -10.382 1.00 88.62 86 GLN A C 1
ATOM 666 O O . GLN A 1 86 ? 9.689 -1.438 -9.370 1.00 88.62 86 GLN A O 1
ATOM 671 N N . THR A 1 87 ? 9.350 -1.974 -11.525 1.00 87.06 87 THR A N 1
ATOM 672 C CA . THR A 1 87 ? 8.131 -1.176 -11.698 1.00 87.06 87 THR A CA 1
ATOM 673 C C . THR A 1 87 ? 6.993 -1.688 -10.808 1.00 87.06 87 THR A C 1
ATOM 675 O O . THR A 1 87 ? 6.298 -0.896 -10.162 1.00 87.06 87 THR A O 1
ATOM 678 N N . ASP A 1 88 ? 6.855 -3.013 -10.707 1.00 93.75 88 ASP A N 1
ATOM 679 C CA . ASP A 1 88 ? 5.753 -3.674 -9.996 1.00 93.75 88 ASP A CA 1
ATOM 680 C C . ASP A 1 88 ? 5.898 -3.587 -8.473 1.00 93.75 88 ASP A C 1
ATOM 682 O O . ASP A 1 88 ? 4.905 -3.618 -7.744 1.00 93.75 88 ASP A O 1
ATOM 686 N N . LYS A 1 89 ? 7.124 -3.403 -7.968 1.00 96.06 89 LYS A N 1
ATOM 687 C CA . LYS A 1 89 ? 7.392 -3.280 -6.525 1.00 96.06 89 LYS A CA 1
ATOM 688 C C . LYS A 1 89 ? 6.621 -2.139 -5.878 1.00 96.06 89 LYS A C 1
ATOM 690 O O . LYS A 1 89 ? 6.193 -2.264 -4.735 1.00 96.06 89 LYS A O 1
ATOM 695 N N . SER A 1 90 ? 6.417 -1.042 -6.608 1.00 96.31 90 SER A N 1
ATOM 696 C CA . SER A 1 90 ? 5.636 0.092 -6.109 1.00 96.31 90 SER A CA 1
ATOM 697 C C . SER A 1 90 ? 4.190 -0.302 -5.798 1.00 96.31 90 SER A C 1
ATOM 699 O O . SER A 1 90 ? 3.676 0.046 -4.736 1.00 96.31 90 SER A O 1
ATOM 701 N N . VAL A 1 91 ? 3.575 -1.097 -6.678 1.00 96.25 91 VAL A N 1
ATOM 702 C CA . VAL A 1 91 ? 2.209 -1.610 -6.535 1.00 96.25 91 VAL A CA 1
ATOM 703 C C . VAL A 1 91 ? 2.132 -2.624 -5.397 1.00 96.25 91 VAL A C 1
ATOM 705 O O . VAL A 1 91 ? 1.249 -2.515 -4.551 1.00 96.25 91 VAL A O 1
ATOM 708 N N . LEU A 1 92 ? 3.101 -3.540 -5.298 1.00 97.38 92 LEU A N 1
ATOM 709 C CA . LEU A 1 92 ? 3.161 -4.517 -4.203 1.00 97.38 92 LEU A CA 1
ATOM 710 C C . LEU A 1 92 ? 3.287 -3.855 -2.823 1.00 97.38 92 LEU A C 1
ATOM 712 O O . LEU A 1 92 ? 2.681 -4.316 -1.861 1.00 97.38 92 LEU A O 1
ATOM 716 N N . CYS A 1 93 ? 4.025 -2.747 -2.705 1.00 97.00 93 CYS A N 1
ATOM 717 C CA . CYS A 1 93 ? 4.093 -1.993 -1.451 1.00 97.00 93 CYS A CA 1
ATOM 718 C C . CYS A 1 93 ? 2.760 -1.310 -1.084 1.00 97.00 93 CYS A C 1
ATOM 720 O O . CYS A 1 93 ? 2.469 -1.148 0.102 1.00 97.00 93 CYS A O 1
ATOM 722 N N . ILE A 1 94 ? 1.943 -0.917 -2.069 1.00 97.06 94 ILE A N 1
ATOM 723 C CA . ILE A 1 94 ? 0.586 -0.377 -1.842 1.00 97.06 94 ILE A CA 1
ATOM 724 C C . ILE A 1 94 ? -0.379 -1.501 -1.439 1.00 97.06 94 ILE A C 1
ATOM 726 O O . ILE A 1 94 ? -1.207 -1.323 -0.542 1.00 97.06 94 ILE A O 1
ATOM 730 N N . GLU A 1 95 ? -0.252 -2.675 -2.056 1.00 96.62 95 GLU A N 1
ATOM 731 C CA . GLU A 1 95 ? -0.987 -3.881 -1.661 1.00 96.62 95 GLU A CA 1
ATOM 732 C C . GLU A 1 95 ? -0.671 -4.231 -0.199 1.00 96.62 95 GLU A C 1
ATOM 734 O O . GLU A 1 95 ? -1.577 -4.352 0.622 1.00 96.62 95 GLU A O 1
ATOM 739 N N . GLN A 1 96 ? 0.614 -4.236 0.170 1.00 96.88 96 GLN A N 1
ATOM 740 C CA . GLN A 1 96 ? 1.059 -4.459 1.545 1.00 96.88 96 GLN A CA 1
ATOM 741 C C . GLN A 1 96 ? 0.493 -3.423 2.528 1.00 96.88 96 GLN A C 1
ATOM 743 O O . GLN A 1 96 ? 0.048 -3.797 3.612 1.00 96.88 96 GLN A O 1
ATOM 748 N N . TYR A 1 97 ? 0.465 -2.137 2.155 1.00 96.56 97 TYR A N 1
ATOM 749 C CA . TYR A 1 97 ? -0.203 -1.098 2.949 1.00 96.56 97 TYR A CA 1
ATOM 750 C C . TYR A 1 97 ? -1.678 -1.452 3.194 1.00 96.56 97 TYR A C 1
ATOM 752 O O . TYR A 1 97 ? -2.153 -1.348 4.321 1.00 96.56 97 TYR A O 1
ATOM 760 N N . SER A 1 98 ? -2.392 -1.902 2.158 1.00 94.88 98 SER A N 1
ATOM 761 C CA . SER A 1 98 ? -3.834 -2.179 2.230 1.00 94.88 98 SER A CA 1
ATOM 762 C C . SER A 1 98 ? -4.143 -3.330 3.184 1.00 94.88 98 SER A C 1
ATOM 764 O O . SER A 1 98 ? -5.091 -3.246 3.961 1.00 94.88 98 SER A O 1
ATOM 766 N N . ILE A 1 99 ? -3.295 -4.361 3.181 1.00 95.00 99 ILE A N 1
ATOM 767 C CA . ILE A 1 99 ? -3.370 -5.478 4.128 1.00 95.00 99 ILE A CA 1
ATOM 768 C C . ILE A 1 99 ? -3.110 -4.987 5.550 1.00 95.00 99 ILE A C 1
ATOM 770 O O . ILE A 1 99 ? -3.904 -5.231 6.451 1.00 95.00 99 ILE A O 1
ATOM 774 N N . LEU A 1 100 ? -2.013 -4.261 5.761 1.00 94.62 100 LEU A N 1
ATOM 775 C CA . LEU A 1 100 ? -1.581 -3.846 7.098 1.00 94.62 100 LEU A CA 1
ATOM 776 C C . LEU A 1 100 ? -2.453 -2.738 7.702 1.00 94.62 100 LEU A C 1
ATOM 778 O O . LEU A 1 100 ? -2.362 -2.494 8.905 1.00 94.62 100 LEU A O 1
ATOM 782 N N . ARG A 1 101 ? -3.314 -2.085 6.910 1.00 92.62 101 ARG A N 1
ATOM 783 C CA . ARG A 1 101 ? -4.212 -1.014 7.373 1.00 92.62 101 ARG A CA 1
ATOM 784 C C . ARG A 1 101 ? -5.112 -1.460 8.523 1.00 92.62 101 ARG A C 1
ATOM 786 O O . ARG A 1 101 ? -5.356 -0.672 9.431 1.00 92.62 101 ARG A O 1
ATOM 793 N N . GLY A 1 102 ? -5.538 -2.724 8.530 1.00 89.50 102 GLY A N 1
ATOM 794 C CA . GLY A 1 102 ? -6.353 -3.296 9.606 1.00 89.50 102 GLY A CA 1
ATOM 795 C C . GLY A 1 102 ? -5.646 -3.403 10.964 1.00 89.50 102 GLY A C 1
ATOM 796 O O . GLY A 1 102 ? -6.320 -3.526 11.981 1.00 89.50 102 GLY A O 1
ATOM 797 N N . LEU A 1 103 ? -4.310 -3.328 11.008 1.00 90.31 103 LEU A N 1
ATOM 798 C CA . LEU A 1 103 ? -3.535 -3.454 12.250 1.00 90.31 103 LEU A CA 1
ATOM 799 C C . LEU A 1 103 ? -3.442 -2.148 13.052 1.00 90.31 103 LEU A C 1
ATOM 801 O O . LEU A 1 103 ? -3.037 -2.179 14.211 1.00 90.31 103 LEU A O 1
ATOM 805 N N . GLY A 1 104 ? -3.773 -1.002 12.448 1.00 87.69 104 GLY A N 1
ATOM 806 C CA . GLY A 1 104 ? -3.780 0.289 13.141 1.00 87.69 104 GLY A CA 1
ATOM 807 C C . GLY A 1 104 ? -2.404 0.820 13.570 1.00 87.69 104 GLY A C 1
ATOM 808 O O . GLY A 1 104 ? -2.345 1.672 14.451 1.00 87.69 104 GLY A O 1
ATOM 809 N N . ASP A 1 105 ? -1.297 0.348 12.974 1.00 91.25 105 ASP A N 1
ATOM 810 C CA . ASP A 1 105 ? 0.046 0.906 13.212 1.00 91.25 105 ASP A CA 1
ATOM 811 C C . ASP A 1 105 ? 0.414 1.945 12.131 1.00 91.25 105 ASP A C 1
ATOM 813 O O . ASP A 1 105 ? 0.888 1.584 11.046 1.00 91.25 105 ASP A O 1
ATOM 817 N N . PRO A 1 106 ? 0.282 3.254 12.410 1.00 90.69 106 PRO A N 1
ATOM 818 C CA . PRO A 1 106 ? 0.550 4.289 11.417 1.00 90.69 106 PRO A CA 1
ATOM 819 C C . PRO A 1 106 ? 2.025 4.374 11.013 1.00 90.69 106 PRO A C 1
ATOM 821 O O . PRO A 1 106 ? 2.350 4.766 9.887 1.00 90.69 106 PRO A O 1
ATOM 824 N N . LYS A 1 107 ? 2.964 3.981 11.886 1.00 92.06 107 LYS A N 1
ATOM 825 C CA . LYS A 1 107 ? 4.393 3.971 11.533 1.00 92.06 107 LYS A CA 1
ATOM 826 C C . LYS A 1 107 ? 4.658 2.903 10.482 1.00 92.06 107 LYS A C 1
ATOM 828 O O . LYS A 1 107 ? 5.424 3.148 9.546 1.00 92.06 107 LYS A O 1
ATOM 833 N N . LEU A 1 108 ? 4.024 1.743 10.626 1.00 93.56 108 LEU A N 1
ATOM 834 C CA . LEU A 1 108 ? 4.106 0.650 9.665 1.00 93.56 108 LEU A CA 1
ATOM 835 C C . LEU A 1 108 ? 3.495 1.043 8.314 1.00 93.56 108 LEU A C 1
ATOM 837 O O . LEU A 1 108 ? 4.138 0.867 7.275 1.00 93.56 108 LEU A O 1
ATOM 841 N N . LEU A 1 109 ? 2.315 1.662 8.323 1.00 94.25 109 LEU A N 1
ATOM 842 C CA . LEU A 1 109 ? 1.649 2.142 7.107 1.00 94.25 109 LEU A CA 1
ATOM 843 C C . LEU A 1 109 ? 2.487 3.177 6.357 1.00 94.25 109 LEU A C 1
ATOM 845 O O . LEU A 1 109 ? 2.702 3.070 5.146 1.00 94.2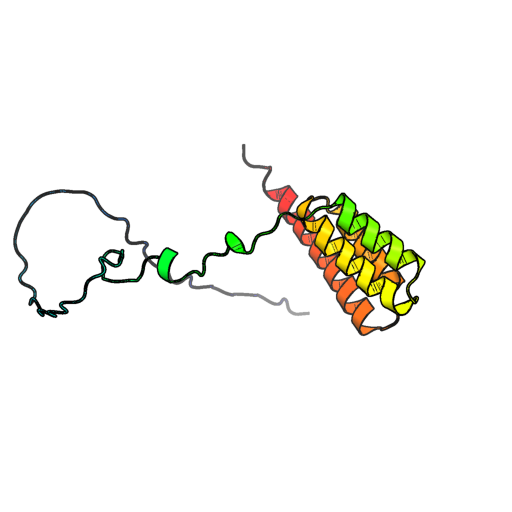5 109 LEU A O 1
ATOM 849 N N . ARG A 1 110 ? 3.070 4.134 7.084 1.00 94.88 110 ARG A N 1
ATOM 850 C CA . ARG A 1 110 ? 3.954 5.145 6.494 1.00 94.88 110 ARG A CA 1
ATOM 851 C C . ARG A 1 110 ? 5.213 4.533 5.888 1.00 94.88 110 ARG A C 1
ATOM 853 O O . ARG A 1 110 ? 5.654 5.000 4.840 1.00 94.88 110 ARG A O 1
ATOM 860 N N . ARG A 1 111 ? 5.784 3.481 6.486 1.00 96.12 111 ARG A N 1
ATOM 861 C CA . ARG A 1 111 ? 6.923 2.754 5.892 1.00 96.12 111 ARG A CA 1
ATOM 862 C C . ARG A 1 111 ? 6.547 2.110 4.558 1.00 96.12 111 ARG A C 1
ATOM 864 O O . ARG A 1 111 ? 7.323 2.237 3.613 1.00 96.12 111 ARG A O 1
ATOM 871 N N . CYS A 1 112 ? 5.363 1.506 4.459 1.00 96.62 112 CYS A N 1
ATOM 872 C CA . CYS A 1 112 ? 4.875 0.908 3.212 1.00 96.62 112 CYS A CA 1
ATOM 873 C C . CYS A 1 112 ? 4.731 1.959 2.103 1.00 96.62 112 CYS A C 1
ATOM 875 O O . CYS A 1 112 ? 5.269 1.786 1.011 1.00 96.62 112 CYS A O 1
ATOM 877 N N . LEU A 1 113 ? 4.104 3.102 2.403 1.00 96.88 113 LEU A N 1
ATOM 878 C CA . LEU A 1 113 ? 3.954 4.202 1.442 1.00 96.88 113 LEU A CA 1
ATOM 879 C C . LEU A 1 113 ? 5.299 4.834 1.046 1.00 96.88 113 LEU A C 1
ATOM 881 O O . LEU A 1 113 ? 5.512 5.181 -0.118 1.00 96.88 113 LEU A O 1
ATOM 885 N N . CYS A 1 114 ? 6.237 4.960 1.989 1.00 97.12 114 CYS A N 1
ATOM 886 C CA . CYS A 1 114 ? 7.597 5.410 1.695 1.00 97.12 114 CYS A CA 1
ATOM 887 C C . CYS A 1 114 ? 8.323 4.449 0.746 1.00 97.12 114 CYS A C 1
ATOM 889 O O . CYS A 1 114 ? 8.986 4.920 -0.179 1.00 97.12 114 CYS A O 1
ATOM 891 N N . ALA A 1 115 ? 8.202 3.135 0.952 1.00 96.75 115 ALA A N 1
ATOM 892 C CA . ALA A 1 115 ? 8.777 2.125 0.066 1.00 96.75 115 ALA A CA 1
ATOM 893 C C . ALA A 1 115 ? 8.118 2.158 -1.322 1.00 96.75 115 ALA A C 1
ATOM 895 O O . ALA A 1 115 ? 8.819 2.245 -2.329 1.00 96.75 115 ALA A O 1
ATOM 896 N N . ALA A 1 116 ? 6.783 2.222 -1.384 1.00 97.25 116 ALA A N 1
ATOM 897 C CA . ALA A 1 116 ? 6.040 2.358 -2.637 1.00 97.25 116 ALA A CA 1
ATOM 898 C C . ALA A 1 116 ? 6.533 3.556 -3.460 1.00 97.25 116 ALA A C 1
ATOM 900 O O . ALA A 1 116 ? 6.765 3.447 -4.663 1.00 97.25 116 ALA A O 1
ATOM 901 N N . ARG A 1 117 ? 6.763 4.701 -2.803 1.00 97.00 117 ARG A N 1
ATOM 902 C CA . ARG A 1 117 ? 7.239 5.927 -3.459 1.00 97.00 117 ARG A CA 1
ATOM 903 C C . ARG A 1 117 ? 8.679 5.816 -3.954 1.00 97.00 117 ARG A C 1
ATOM 905 O O . ARG A 1 117 ? 9.010 6.448 -4.954 1.00 97.00 117 ARG A O 1
ATOM 912 N N . GLN A 1 118 ? 9.526 5.060 -3.256 1.00 96.19 118 GLN A N 1
ATOM 913 C CA . GLN A 1 118 ? 10.902 4.799 -3.690 1.00 96.19 118 GLN A CA 1
ATOM 914 C C . GLN A 1 118 ? 10.934 3.939 -4.955 1.00 96.19 118 GLN A C 1
ATOM 916 O O . GLN A 1 118 ? 11.717 4.232 -5.854 1.00 96.19 118 GLN A O 1
ATOM 921 N N . TYR A 1 119 ? 10.057 2.936 -5.049 1.00 96.62 119 TYR A N 1
ATOM 922 C CA . TYR A 1 119 ? 9.953 2.070 -6.227 1.00 96.62 119 TYR A CA 1
ATOM 923 C C . TYR A 1 119 ? 9.160 2.682 -7.385 1.00 96.62 119 TYR A C 1
ATOM 925 O O . TYR A 1 119 ? 9.316 2.255 -8.525 1.00 96.62 119 TYR A O 1
ATOM 933 N N . ALA A 1 120 ? 8.308 3.677 -7.126 1.00 96.38 120 ALA A N 1
ATOM 934 C CA . ALA A 1 120 ? 7.562 4.350 -8.181 1.00 96.38 120 ALA A CA 1
ATOM 935 C C . ALA A 1 120 ? 8.527 5.001 -9.187 1.00 96.38 120 ALA A C 1
ATOM 937 O O . ALA A 1 120 ? 9.422 5.757 -8.810 1.00 96.38 120 ALA A O 1
ATOM 938 N N . ILE A 1 121 ? 8.328 4.732 -10.476 1.00 95.25 121 ILE A N 1
ATOM 939 C CA . ILE A 1 121 ? 9.133 5.322 -11.557 1.00 95.25 121 ILE A CA 1
ATOM 940 C C . ILE A 1 121 ? 8.484 6.626 -12.035 1.00 95.25 121 ILE A C 1
ATOM 942 O O . ILE A 1 121 ? 9.162 7.641 -12.184 1.00 95.25 121 ILE A O 1
ATOM 946 N N . ASP A 1 122 ? 7.159 6.606 -12.190 1.00 94.25 122 ASP A N 1
ATOM 947 C CA . ASP A 1 122 ? 6.366 7.714 -12.710 1.00 94.25 122 ASP A CA 1
ATOM 948 C C . ASP A 1 122 ? 6.205 8.887 -11.718 1.00 94.25 122 ASP A C 1
ATOM 950 O O . ASP A 1 122 ? 6.064 8.711 -10.500 1.00 94.25 122 ASP A O 1
ATOM 954 N N . VAL A 1 123 ? 6.204 10.108 -12.259 1.00 96.94 123 VAL A N 1
ATOM 955 C CA . VAL A 1 123 ? 6.082 11.353 -11.489 1.00 96.94 123 VAL A CA 1
ATOM 956 C C . VAL A 1 123 ? 4.693 11.483 -10.867 1.00 96.94 123 VAL A C 1
ATOM 958 O O . VAL A 1 123 ? 4.595 11.920 -9.716 1.00 96.94 123 VAL A O 1
ATOM 961 N N . HIS A 1 124 ? 3.630 11.073 -11.565 1.00 97.06 124 HIS A N 1
ATOM 962 C CA . HIS A 1 124 ? 2.273 11.138 -11.021 1.00 97.06 124 HIS A CA 1
ATOM 963 C C . HIS A 1 124 ? 2.111 10.157 -9.863 1.00 97.06 124 HIS A C 1
ATOM 965 O O . HIS A 1 124 ? 1.653 10.559 -8.793 1.00 97.06 124 HIS A O 1
ATOM 971 N N . SER A 1 125 ? 2.598 8.923 -10.006 1.00 95.75 125 SER A N 1
ATOM 972 C CA . SER A 1 125 ? 2.620 7.940 -8.911 1.00 95.75 125 SER A CA 1
ATOM 973 C C . SER A 1 125 ? 3.361 8.465 -7.677 1.00 95.75 125 SER A C 1
ATOM 975 O O . SER A 1 125 ? 2.857 8.375 -6.554 1.00 95.75 125 SER A O 1
ATOM 977 N N . LYS A 1 126 ? 4.525 9.105 -7.856 1.00 97.06 126 LYS A N 1
ATOM 978 C CA . LYS A 1 126 ? 5.249 9.752 -6.745 1.00 97.06 126 LYS A CA 1
ATOM 979 C C . LYS A 1 126 ? 4.464 10.902 -6.122 1.00 97.06 126 LYS A C 1
ATOM 981 O O . LYS A 1 126 ? 4.522 11.067 -4.900 1.00 97.06 126 LYS A O 1
ATOM 986 N N . ALA A 1 127 ? 3.767 11.709 -6.919 1.00 98.12 127 ALA A N 1
ATOM 987 C CA . ALA A 1 127 ? 2.953 12.817 -6.427 1.00 98.12 127 ALA A CA 1
ATOM 988 C C . ALA A 1 127 ? 1.768 12.312 -5.591 1.00 98.12 127 ALA A C 1
ATOM 990 O O . ALA A 1 127 ? 1.575 12.791 -4.472 1.00 98.12 127 ALA A O 1
ATOM 991 N N . VAL A 1 128 ? 1.054 11.291 -6.076 1.00 97.69 128 VAL A N 1
ATOM 992 C CA . VAL A 1 128 ? -0.052 10.637 -5.358 1.00 97.69 128 VAL A CA 1
ATOM 993 C C . VAL A 1 128 ? 0.439 10.049 -4.036 1.00 97.69 128 VAL A C 1
ATOM 995 O O . VAL A 1 128 ? -0.098 10.387 -2.984 1.00 97.69 128 VAL A O 1
ATOM 998 N N . LEU A 1 129 ? 1.521 9.265 -4.045 1.00 97.44 129 LEU A N 1
ATOM 999 C CA . LEU A 1 129 ? 2.082 8.676 -2.821 1.00 97.44 129 LEU A CA 1
ATOM 1000 C C . LEU A 1 129 ? 2.594 9.738 -1.834 1.00 97.44 129 LEU A C 1
ATOM 1002 O O . LEU A 1 129 ? 2.492 9.566 -0.621 1.00 97.44 129 LEU A O 1
ATOM 1006 N N . SER A 1 130 ? 3.103 10.871 -2.328 1.00 97.00 130 SER A N 1
ATOM 1007 C CA . SER A 1 130 ? 3.492 12.004 -1.474 1.00 97.00 130 SER A CA 1
ATOM 1008 C C . SER A 1 130 ? 2.283 12.676 -0.821 1.00 97.00 130 SER A C 1
ATOM 1010 O O . SER A 1 130 ? 2.351 13.058 0.348 1.00 97.00 130 SER A O 1
ATOM 1012 N N . ALA A 1 131 ? 1.184 12.840 -1.561 1.00 97.19 131 ALA A N 1
ATOM 1013 C CA . ALA A 1 131 ? -0.068 13.361 -1.023 1.00 97.19 131 ALA A CA 1
ATOM 1014 C C . ALA A 1 131 ? -0.661 12.397 0.013 1.00 97.19 131 ALA A C 1
ATOM 1016 O O . ALA A 1 131 ? -1.061 12.836 1.090 1.00 97.19 131 ALA A O 1
ATOM 1017 N N . TRP A 1 132 ? -0.611 11.093 -0.256 1.00 96.50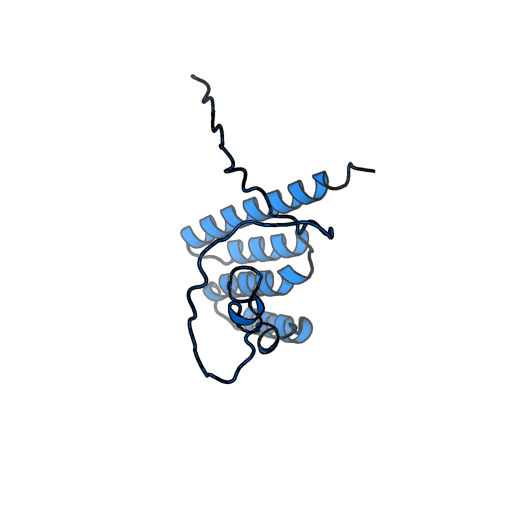 132 TRP A N 1
ATOM 1018 C CA . TRP A 1 132 ? -1.068 10.064 0.674 1.00 96.50 132 TRP A CA 1
ATOM 1019 C C . TRP A 1 132 ? -0.247 10.051 1.971 1.00 96.50 132 TRP A C 1
ATOM 1021 O O . TRP A 1 132 ? -0.809 10.121 3.058 1.00 96.50 132 TRP A O 1
ATOM 1031 N N . LEU A 1 133 ? 1.086 10.122 1.899 1.00 95.31 133 LEU A N 1
ATOM 1032 C CA . LEU A 1 133 ? 1.935 10.263 3.094 1.00 95.31 133 LEU A CA 1
ATOM 1033 C C . LEU A 1 133 ? 1.578 11.492 3.951 1.00 95.31 133 LEU A C 1
ATOM 1035 O O . LEU A 1 133 ? 1.737 11.469 5.173 1.00 95.31 133 LEU A O 1
ATOM 1039 N N . ARG A 1 134 ? 1.119 12.587 3.329 1.00 93.06 134 ARG A N 1
ATOM 1040 C CA . ARG A 1 134 ? 0.633 13.775 4.052 1.00 93.06 134 ARG A CA 1
ATOM 1041 C C . ARG A 1 134 ? -0.750 13.557 4.660 1.00 93.06 134 ARG A C 1
ATOM 1043 O O . ARG A 1 134 ? -1.016 14.157 5.697 1.00 93.06 134 ARG A O 1
ATOM 1050 N N . PHE A 1 135 ? -1.596 12.754 4.018 1.00 91.19 135 PHE A N 1
ATOM 1051 C CA . PHE A 1 135 ? -2.911 12.371 4.519 1.00 91.19 135 PHE A CA 1
ATOM 1052 C C . PHE A 1 135 ? -2.794 11.506 5.780 1.00 91.19 135 PHE A C 1
ATOM 1054 O O . PHE A 1 135 ? -3.363 11.881 6.798 1.00 91.19 135 PHE A O 1
ATOM 1061 N N . GLU A 1 136 ? -1.957 10.463 5.767 1.00 87.94 136 GLU A N 1
ATOM 1062 C CA . GLU A 1 136 ? -1.750 9.578 6.932 1.00 87.94 136 GLU A CA 1
ATOM 1063 C C . GLU A 1 136 ? -1.281 10.341 8.180 1.00 87.94 136 GLU A C 1
ATOM 1065 O O . GLU A 1 136 ? -1.752 10.097 9.284 1.00 87.94 136 GLU A O 1
ATOM 1070 N N . ARG A 1 137 ? -0.413 11.355 8.018 1.00 78.88 137 ARG A N 1
ATOM 1071 C CA . ARG A 1 137 ? -0.027 12.225 9.146 1.00 78.88 137 ARG A CA 1
ATOM 1072 C C . ARG A 1 137 ? -1.212 12.936 9.799 1.00 78.88 137 ARG A C 1
ATOM 1074 O O . ARG A 1 137 ? -1.139 13.263 10.976 1.00 78.88 137 ARG A O 1
ATOM 1081 N N . ARG A 1 138 ? -2.239 13.291 9.026 1.00 74.19 138 ARG A N 1
ATOM 1082 C CA . ARG A 1 138 ? -3.386 14.029 9.560 1.00 74.19 138 ARG A CA 1
ATOM 1083 C C . ARG A 1 138 ? -4.274 13.115 10.404 1.00 74.19 138 ARG A C 1
ATOM 1085 O O . ARG A 1 138 ? -4.837 13.586 11.386 1.00 74.19 138 ARG A O 1
ATOM 1092 N N . GLU A 1 139 ? -4.370 11.832 10.061 1.00 61.94 139 GLU A N 1
ATOM 1093 C CA . GLU A 1 139 ? -5.087 10.853 10.889 1.00 61.94 139 GLU A CA 1
ATOM 1094 C C . GLU A 1 139 ? -4.362 10.610 12.229 1.00 61.94 139 GLU A C 1
ATOM 1096 O O . GLU A 1 139 ? -5.015 10.556 13.276 1.00 61.94 139 GLU A O 1
ATOM 1101 N N . ASP A 1 140 ? -3.019 10.610 12.234 1.00 59.25 140 ASP A N 1
ATOM 1102 C CA . ASP A 1 140 ? -2.212 10.585 13.470 1.00 59.25 140 ASP A CA 1
ATOM 1103 C C . ASP A 1 140 ? -2.533 11.783 14.390 1.00 59.25 140 ASP A C 1
ATOM 1105 O O . ASP A 1 140 ? -2.713 11.629 15.599 1.00 59.25 140 ASP A O 1
ATOM 1109 N N . GLU A 1 141 ? -2.620 12.994 13.821 1.00 59.72 141 GLU A N 1
ATOM 1110 C CA . GLU A 1 141 ? -2.923 14.227 14.564 1.00 59.72 141 GLU A CA 1
ATOM 1111 C C . GLU A 1 141 ? -4.345 14.213 15.152 1.00 59.72 141 GLU A C 1
ATOM 1113 O O . GLU A 1 141 ? -4.541 14.652 16.286 1.00 59.72 141 GLU A O 1
ATOM 1118 N N . PHE A 1 142 ? -5.329 13.673 14.424 1.00 54.97 142 PHE A N 1
ATOM 1119 C CA . PHE A 1 142 ? -6.722 13.583 14.880 1.00 54.97 142 PHE A CA 1
ATOM 1120 C C . PHE A 1 142 ? -6.892 12.599 16.051 1.00 54.97 142 PHE A C 1
ATOM 1122 O O . PHE A 1 142 ? -7.659 12.852 16.981 1.00 54.97 142 PHE A O 1
ATOM 1129 N N . SER A 1 143 ? -6.098 11.526 16.063 1.00 55.16 143 SER A N 1
ATOM 1130 C CA . SER A 1 143 ? -6.087 10.520 17.134 1.00 55.16 143 SER A CA 1
ATOM 1131 C C . SER A 1 143 ? -5.601 11.086 18.480 1.00 55.16 143 SER A C 1
ATOM 1133 O O . SER A 1 143 ? -6.069 10.673 19.540 1.00 55.16 143 SER A O 1
ATOM 1135 N N . GLY A 1 144 ? -4.705 12.081 18.465 1.00 54.56 144 GLY A N 1
ATOM 1136 C CA . GLY A 1 144 ? -4.165 12.715 19.676 1.00 54.56 144 GLY A CA 1
ATOM 1137 C C . GLY A 1 144 ? -5.110 13.705 20.373 1.00 54.56 144 GLY A C 1
ATOM 1138 O O . GLY A 1 144 ? -4.883 14.056 21.533 1.00 54.56 144 GLY A O 1
ATOM 1139 N N . VAL A 1 145 ? -6.172 14.159 19.701 1.00 53.53 145 VAL A N 1
ATOM 1140 C CA . VAL A 1 145 ? -7.110 15.157 20.254 1.00 53.53 145 VAL A CA 1
ATOM 1141 C C . VAL A 1 145 ? -8.258 14.509 21.037 1.00 53.53 145 VAL A C 1
ATOM 1143 O O . VAL A 1 145 ? -8.841 15.154 21.904 1.00 53.53 145 VAL A O 1
ATOM 1146 N N . SER A 1 146 ? -8.543 13.222 20.806 1.00 51.25 146 SER A N 1
ATOM 1147 C CA . SER A 1 146 ? -9.643 12.505 21.472 1.00 51.25 146 SER A CA 1
ATOM 1148 C C . SER A 1 146 ? -9.344 12.094 22.922 1.00 51.25 146 SER A C 1
ATOM 1150 O O . SER A 1 146 ? -10.255 11.686 23.633 1.00 51.25 146 SER A O 1
ATOM 1152 N N . SER A 1 147 ? -8.093 12.201 23.385 1.00 50.41 147 SER A N 1
ATOM 1153 C CA . SER A 1 147 ? -7.678 11.699 24.706 1.00 50.41 147 SER A CA 1
ATOM 1154 C C . SER A 1 147 ? -7.587 12.775 25.802 1.00 50.41 147 SER A C 1
ATOM 1156 O O . SER A 1 147 ? -7.056 12.504 26.876 1.00 50.41 147 SER A O 1
ATOM 1158 N N . LYS A 1 148 ? -8.086 13.995 25.559 1.00 47.34 148 LYS A N 1
ATOM 1159 C CA . LYS A 1 148 ? -8.114 15.101 26.542 1.00 47.34 148 LYS A CA 1
ATOM 1160 C C . LYS A 1 148 ? -9.530 15.407 27.042 1.00 47.34 148 LYS A C 1
ATOM 1162 O O . LYS A 1 148 ? -9.946 16.562 27.066 1.00 47.34 148 LYS A O 1
ATOM 1167 N N . GLY A 1 149 ? -10.273 14.369 27.408 1.00 52.56 149 GLY A N 1
ATOM 1168 C CA . GLY A 1 149 ? -11.636 14.493 27.916 1.00 52.56 149 GLY A CA 1
ATOM 1169 C C . GLY A 1 149 ? -11.970 13.401 28.922 1.00 52.56 149 GLY A C 1
ATOM 1170 O O . GLY A 1 149 ? -12.783 12.536 28.616 1.00 52.56 149 GLY A O 1
ATOM 1171 N N . LEU A 1 150 ? -11.313 13.433 30.082 1.00 40.56 150 LEU A N 1
ATOM 1172 C CA . LEU A 1 150 ? -11.769 12.840 31.341 1.00 40.56 150 LEU A CA 1
ATOM 1173 C C . LEU A 1 150 ? -11.095 13.570 32.503 1.00 40.56 150 LEU A C 1
ATOM 1175 O O . LEU A 1 150 ? -9.869 13.806 32.399 1.00 40.56 150 LEU A O 1
#

InterPro domains:
  IPR044631 ETO1-like [PTHR44203] (2-146)

Organism: NCBI:txid2511006

Secondary structure (DSSP, 8-state):
---------------------------------------------B-TTSPBPHHHHS---TTT-PPP-HHHHHHHHHHHHHHS-HHHHHHHHHHHHHHHGGG--HHHHHHHHHHHHHH--SHHHHHHHHHHHHHHHHHHHHHTTTTS--

pLDDT: mean 74.28, std 21.6, range [36.66, 98.12]

Radius of gyration: 26.91 Å; chains: 1; bounding box: 72×57×44 Å

Sequence (150 aa):
MHGFKLFDRFKSTQVHALSPQDNNSGSRGKLSKSKFTNSGSGAQALLPYGLPTTELLEPPIDSYLKPIDYVESLADIHRRLNTCSQTDKSVLCIEQYSILRGLGDPKLLRRCLCAARQYAIDVHSKAVLSAWLRFERREDEFSGVSSKGL